Protein AF-A0A1B6KIM3-F1 (afdb_monomer_lite)

pLDDT: mean 75.07, std 20.62, range [33.34, 97.94]

Radius of gyration: 30.57 Å; chains: 1; bounding box: 40×41×96 Å

InterPro domains:
  IPR003750 Putative RNA methyltransferase C9orf114-like [PF02598] (74-109)
  IPR003750 Putative RNA methyltransferase C9orf114-like [PTHR12150] (11-109)
  IPR029026 tRNA (guanine-N1-)-methyltransferase, N-terminal [G3DSA:3.40.1280.10] (67-109)
  IPR029028 Alpha/beta knot methyltransferases [SSF75217] (72-109)

Sequence (109 aa):
MSPITQKQNFKNLNVERKQERKKWKEQKLLKAAVEFKRELEDDHPKGDLDVEDAPQYEDHVNGNVPQRTCPPYTISIAVPGSILDNAQTSELKTYLAGQVARAASIYCV

Organism: NCBI:txid36148

Structure (mmCIF, N/CA/C/O backbone):
data_AF-A0A1B6KIM3-F1
#
_entry.id   AF-A0A1B6KIM3-F1
#
loop_
_atom_site.group_PDB
_atom_site.id
_atom_site.type_symbol
_atom_site.label_atom_id
_atom_site.label_alt_id
_atom_site.label_comp_id
_atom_site.label_asym_id
_atom_site.label_entity_id
_atom_site.label_seq_id
_atom_site.pdbx_PDB_ins_code
_atom_site.Cartn_x
_atom_site.Cartn_y
_atom_site.Cartn_z
_atom_site.occupancy
_atom_site.B_iso_or_equiv
_atom_site.auth_seq_id
_atom_site.auth_comp_id
_atom_site.auth_asym_id
_atom_site.auth_atom_id
_atom_site.pdbx_PDB_model_num
ATOM 1 N N . MET A 1 1 ? 28.613 19.504 -75.734 1.00 41.72 1 MET A N 1
ATOM 2 C CA . MET A 1 1 ? 28.539 18.067 -75.391 1.00 41.72 1 MET A CA 1
ATOM 3 C C . MET A 1 1 ? 28.638 17.944 -73.881 1.00 41.72 1 MET A C 1
ATOM 5 O O . MET A 1 1 ? 29.687 18.246 -73.331 1.00 41.72 1 MET A O 1
ATOM 9 N N . SER A 1 2 ? 27.539 17.610 -73.208 1.00 51.59 2 SER A N 1
ATOM 10 C CA . SER A 1 2 ? 27.517 17.406 -71.754 1.00 51.59 2 SER A CA 1
ATOM 11 C C . SER A 1 2 ? 28.259 16.110 -71.405 1.00 51.59 2 SER A C 1
ATOM 13 O O . SER A 1 2 ? 28.022 15.107 -72.085 1.00 51.59 2 SER A O 1
ATOM 15 N N . PRO A 1 3 ? 29.143 16.080 -70.392 1.00 58.56 3 PRO A N 1
ATOM 16 C CA . PRO A 1 3 ? 29.801 14.841 -70.010 1.00 58.56 3 PRO A CA 1
ATOM 17 C C . PRO A 1 3 ? 28.783 13.889 -69.372 1.00 58.56 3 PRO A C 1
ATOM 19 O O . PRO A 1 3 ? 28.066 14.230 -68.432 1.00 58.56 3 PRO A O 1
ATOM 22 N N . ILE A 1 4 ? 28.720 12.691 -69.944 1.00 51.78 4 ILE A N 1
ATOM 23 C CA . ILE A 1 4 ? 27.876 11.565 -69.550 1.00 51.78 4 ILE A CA 1
ATOM 24 C C . ILE A 1 4 ? 28.175 11.190 -68.092 1.00 51.78 4 ILE A C 1
ATOM 26 O O . ILE A 1 4 ? 29.296 10.817 -67.751 1.00 51.78 4 ILE A O 1
ATOM 30 N N . THR A 1 5 ? 27.167 11.285 -67.224 1.00 61.72 5 THR A N 1
ATOM 31 C CA . THR A 1 5 ? 27.262 10.894 -65.813 1.00 61.72 5 THR A CA 1
ATOM 32 C C . THR A 1 5 ? 27.465 9.383 -65.708 1.00 61.72 5 THR A C 1
ATOM 34 O O . THR A 1 5 ? 26.578 8.597 -66.046 1.00 61.72 5 THR A O 1
ATOM 37 N N . GLN A 1 6 ? 28.638 8.959 -65.232 1.00 62.25 6 GLN A N 1
ATOM 38 C CA . GLN A 1 6 ? 28.912 7.558 -64.918 1.00 62.25 6 GLN A CA 1
ATOM 39 C C . GLN A 1 6 ? 27.932 7.070 -63.840 1.00 62.25 6 GLN A C 1
ATOM 41 O O . GLN A 1 6 ? 27.846 7.639 -62.751 1.00 62.25 6 GLN A O 1
ATOM 46 N N . LYS A 1 7 ? 27.179 6.009 -64.148 1.00 57.78 7 LYS A N 1
ATOM 47 C CA . LYS A 1 7 ? 26.202 5.387 -63.246 1.00 57.78 7 LYS A CA 1
ATOM 48 C C . LYS A 1 7 ? 26.949 4.738 -62.073 1.00 57.78 7 LYS A C 1
ATOM 50 O O . LYS A 1 7 ? 27.446 3.621 -62.192 1.00 57.78 7 LYS A O 1
ATOM 55 N N . GLN A 1 8 ? 27.073 5.467 -60.963 1.00 60.69 8 GLN A N 1
ATOM 56 C CA . GLN A 1 8 ? 27.750 5.005 -59.748 1.00 60.69 8 GLN A CA 1
ATOM 57 C C . GLN A 1 8 ? 27.119 3.700 -59.242 1.00 60.69 8 GLN A C 1
ATOM 59 O O . GLN A 1 8 ? 25.897 3.551 -59.187 1.00 60.69 8 GLN A O 1
ATOM 64 N N . ASN A 1 9 ? 27.966 2.737 -58.877 1.00 66.88 9 ASN A N 1
ATOM 65 C CA . ASN A 1 9 ? 27.540 1.438 -58.366 1.00 66.88 9 ASN A CA 1
ATOM 66 C C . ASN A 1 9 ? 26.782 1.635 -57.038 1.00 66.88 9 ASN A C 1
ATOM 68 O O . ASN A 1 9 ? 27.326 2.221 -56.102 1.00 66.88 9 ASN A O 1
ATOM 72 N N . PHE A 1 10 ? 25.543 1.136 -56.935 1.00 58.31 10 PHE A N 1
ATOM 73 C CA . PHE A 1 10 ? 24.663 1.290 -55.761 1.00 58.31 10 PHE A CA 1
ATOM 74 C C . PHE A 1 10 ? 25.333 0.930 -54.425 1.00 58.31 10 PHE A C 1
ATOM 76 O O . PHE A 1 10 ? 24.993 1.486 -53.379 1.00 58.31 10 PHE A O 1
ATOM 83 N N . LYS A 1 11 ? 26.312 0.018 -54.451 1.00 61.12 11 LYS A N 1
ATOM 84 C CA . LYS A 1 11 ? 27.096 -0.367 -53.272 1.00 61.12 11 LYS A CA 1
ATOM 85 C C . LYS A 1 11 ? 27.960 0.784 -52.741 1.00 61.12 11 LYS A C 1
ATOM 87 O O . LYS A 1 11 ? 28.004 0.982 -51.531 1.00 61.12 11 LYS A O 1
ATOM 92 N N . ASN A 1 12 ? 28.572 1.579 -53.619 1.00 73.69 12 ASN A N 1
ATOM 93 C CA . ASN A 1 12 ? 29.449 2.691 -53.238 1.00 73.69 12 ASN A CA 1
ATOM 94 C C . ASN A 1 12 ? 28.644 3.861 -52.653 1.00 73.69 12 ASN A C 1
ATOM 96 O O . ASN A 1 12 ? 29.007 4.386 -51.605 1.00 73.69 12 ASN A O 1
ATOM 100 N N . LEU A 1 13 ? 27.481 4.167 -53.241 1.00 69.00 13 LEU A N 1
ATOM 101 C CA . LEU A 1 13 ? 26.547 5.184 -52.735 1.00 69.00 13 LEU A CA 1
ATOM 102 C C . LEU A 1 13 ? 26.047 4.866 -51.315 1.00 69.00 13 LEU A C 1
ATOM 104 O O . LEU A 1 13 ? 25.897 5.755 -50.477 1.00 69.00 13 LEU A O 1
ATOM 108 N N . ASN A 1 14 ? 25.804 3.586 -51.020 1.00 73.50 14 ASN A N 1
ATOM 109 C CA . ASN A 1 14 ? 25.393 3.152 -49.685 1.00 73.50 14 ASN A CA 1
ATOM 110 C C . ASN A 1 14 ? 26.525 3.266 -48.655 1.00 73.50 14 ASN A C 1
ATOM 112 O O . ASN A 1 14 ? 26.262 3.592 -47.495 1.00 73.50 14 ASN A O 1
ATOM 116 N N . VAL A 1 15 ? 27.770 2.999 -49.059 1.00 81.25 15 VAL A N 1
ATOM 117 C CA . VAL A 1 15 ? 28.949 3.156 -48.194 1.00 81.25 15 VAL A CA 1
ATOM 118 C C . VAL A 1 15 ? 29.187 4.630 -47.877 1.00 81.25 15 VAL A C 1
ATOM 120 O O . VAL A 1 15 ? 29.362 4.969 -46.707 1.00 81.25 15 VAL A O 1
ATOM 123 N N . GLU A 1 16 ? 29.104 5.504 -48.876 1.00 80.38 16 GLU A N 1
ATOM 124 C CA . GLU A 1 16 ? 29.261 6.953 -48.720 1.00 80.38 16 GLU A CA 1
ATOM 125 C C . GLU A 1 16 ? 28.178 7.537 -47.801 1.00 80.38 16 GLU A C 1
ATOM 127 O O . GLU A 1 16 ? 28.492 8.131 -46.769 1.00 80.38 16 GLU A O 1
ATOM 132 N N . ARG A 1 17 ? 26.902 7.200 -48.037 1.00 79.06 17 ARG A N 1
ATOM 133 C CA . ARG A 1 17 ? 25.787 7.590 -47.153 1.00 79.06 17 ARG A CA 1
ATOM 134 C C . ARG A 1 17 ? 25.958 7.071 -45.719 1.00 79.06 17 ARG A C 1
ATOM 136 O O . ARG A 1 17 ? 25.544 7.718 -44.755 1.00 79.06 17 ARG A O 1
ATOM 143 N N . LYS A 1 18 ? 26.551 5.882 -45.542 1.00 84.50 18 LYS A N 1
ATOM 144 C CA . LYS A 1 18 ? 26.859 5.324 -44.213 1.00 84.50 18 LYS A CA 1
ATOM 145 C C . LYS A 1 18 ? 27.977 6.112 -43.526 1.00 84.50 18 LYS A C 1
ATOM 147 O O . LYS A 1 18 ? 27.904 6.294 -42.311 1.00 84.50 18 LYS A O 1
ATOM 152 N N . GLN A 1 19 ? 28.975 6.586 -44.268 1.00 86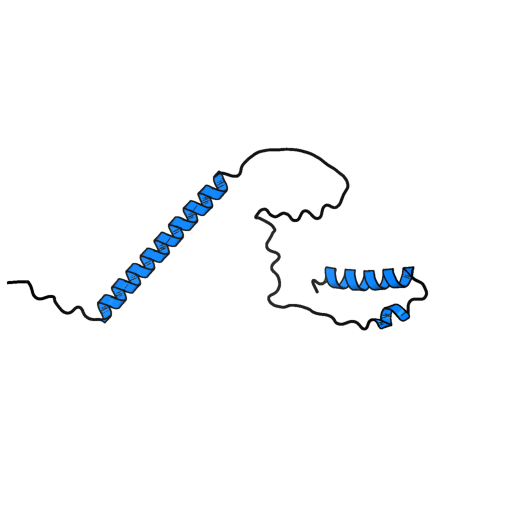.00 19 GLN A N 1
ATOM 153 C CA . GLN A 1 19 ? 30.041 7.446 -43.747 1.00 86.00 19 GLN A CA 1
ATOM 154 C C . GLN A 1 19 ? 29.517 8.838 -43.378 1.00 86.00 19 GLN A C 1
ATOM 156 O O . GLN A 1 19 ? 29.814 9.319 -42.288 1.00 86.00 19 GLN A O 1
ATOM 161 N N . GLU A 1 20 ? 28.673 9.447 -44.210 1.00 85.25 20 GLU A N 1
ATOM 162 C CA . GLU A 1 20 ? 28.029 10.733 -43.905 1.00 85.25 20 GLU A CA 1
ATOM 163 C C . GLU A 1 20 ? 27.169 10.654 -42.640 1.00 85.25 20 GLU A C 1
ATOM 165 O O . GLU A 1 20 ? 27.261 11.510 -41.763 1.00 85.25 20 GLU A O 1
ATOM 170 N N . ARG A 1 21 ? 26.397 9.570 -42.475 1.00 82.44 21 ARG A N 1
ATOM 171 C CA . ARG A 1 21 ? 25.621 9.331 -41.247 1.00 82.44 21 ARG A CA 1
ATOM 172 C C . ARG A 1 21 ? 26.500 9.170 -40.009 1.00 82.44 21 ARG A C 1
ATOM 174 O O . ARG A 1 21 ? 26.083 9.587 -38.932 1.00 82.44 21 ARG A O 1
ATOM 181 N N . LYS A 1 22 ? 27.682 8.555 -40.130 1.00 87.94 22 LYS A N 1
ATOM 182 C CA . LYS A 1 22 ? 28.642 8.454 -39.017 1.00 87.94 22 LYS A CA 1
ATOM 183 C C . LYS A 1 22 ? 29.184 9.832 -38.642 1.00 87.94 22 LYS A C 1
ATOM 185 O O . LYS A 1 22 ? 29.070 10.212 -37.483 1.00 87.94 22 LYS A O 1
ATOM 190 N N . LYS A 1 23 ? 29.635 10.608 -39.633 1.00 90.38 23 LYS A N 1
ATOM 191 C CA . LYS A 1 23 ? 30.119 11.983 -39.435 1.00 90.38 23 LYS A CA 1
ATOM 192 C C . LYS A 1 23 ? 29.055 12.878 -38.798 1.00 90.38 23 LYS A C 1
ATOM 194 O O . LYS A 1 23 ? 29.352 13.612 -37.863 1.00 90.38 23 LYS A O 1
ATOM 199 N N . TRP A 1 24 ? 27.799 12.774 -39.237 1.00 86.62 24 TRP A N 1
ATOM 200 C CA . TRP A 1 24 ? 26.699 13.540 -38.645 1.00 86.62 24 TRP A CA 1
ATOM 201 C C . TRP A 1 24 ? 26.445 13.166 -37.179 1.00 86.62 24 TRP A C 1
ATOM 203 O O . TRP A 1 24 ? 26.238 14.047 -36.346 1.00 86.62 24 TRP A O 1
ATOM 213 N N . LYS A 1 25 ? 26.500 11.873 -36.836 1.00 88.31 25 LYS A N 1
ATOM 214 C CA . LYS A 1 25 ? 26.363 11.415 -35.444 1.00 88.31 25 LYS A CA 1
ATOM 215 C C . LYS A 1 25 ? 27.494 11.935 -34.560 1.00 88.31 25 LYS A C 1
ATOM 217 O O . LYS A 1 25 ? 27.213 12.417 -33.468 1.00 88.31 25 LYS A O 1
ATOM 222 N N . GLU A 1 26 ? 28.733 11.872 -35.039 1.00 87.44 26 GLU A N 1
ATOM 223 C CA . GLU A 1 26 ? 29.910 12.382 -34.325 1.00 87.44 26 GLU A CA 1
ATOM 224 C C . GLU A 1 26 ? 29.816 13.898 -34.103 1.00 87.44 26 GLU A C 1
ATOM 226 O O . GLU A 1 26 ? 30.000 14.370 -32.984 1.00 87.44 26 GLU A O 1
ATOM 231 N N . GLN A 1 27 ? 29.425 14.661 -35.129 1.00 86.06 27 GLN A N 1
ATOM 232 C CA . GLN A 1 27 ? 29.220 16.110 -35.014 1.00 86.06 27 GLN A CA 1
ATOM 233 C C . GLN A 1 27 ? 28.079 16.470 -34.057 1.00 86.06 27 GLN A C 1
ATOM 235 O O . GLN A 1 27 ? 28.203 17.413 -33.275 1.00 86.06 27 GLN A O 1
ATOM 240 N N . LYS A 1 28 ? 26.969 15.722 -34.090 1.00 93.62 28 LYS A N 1
ATOM 241 C CA . LYS A 1 28 ? 25.838 15.940 -33.180 1.00 93.62 28 LYS A CA 1
ATOM 242 C C . LYS A 1 28 ? 26.231 15.658 -31.729 1.00 93.62 28 LYS A C 1
ATOM 244 O O . LYS A 1 28 ? 25.852 16.423 -30.849 1.00 93.62 28 LYS A O 1
ATOM 249 N N . LEU A 1 29 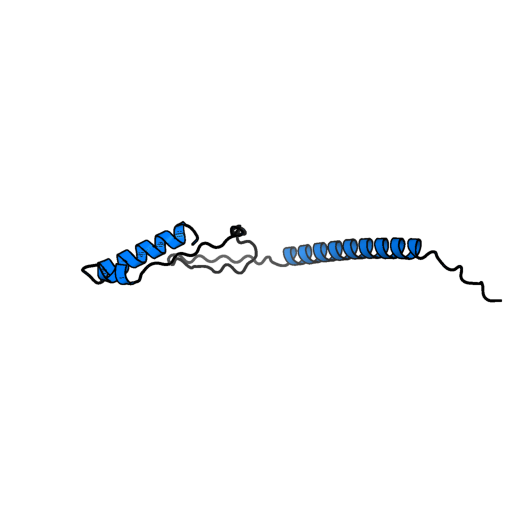? 27.005 14.596 -31.500 1.00 87.62 29 LEU A N 1
ATOM 250 C CA . LEU A 1 29 ? 27.512 14.241 -30.176 1.00 87.62 29 LEU A CA 1
ATOM 251 C C . LEU A 1 29 ? 28.465 15.315 -29.639 1.00 87.62 29 LEU A C 1
ATOM 253 O O . LEU A 1 29 ? 28.336 15.726 -28.490 1.00 87.62 29 LEU A O 1
ATOM 257 N N . LEU A 1 30 ? 29.366 15.821 -30.487 1.00 88.94 30 LEU A N 1
ATOM 258 C CA . LEU A 1 30 ? 30.285 16.893 -30.109 1.00 88.94 30 LEU A CA 1
ATOM 259 C C . LEU A 1 30 ? 29.537 18.186 -29.755 1.00 88.94 30 LEU A C 1
ATOM 261 O O . LEU A 1 30 ? 29.858 18.823 -28.756 1.00 88.94 30 LEU A O 1
ATOM 265 N N . LYS A 1 31 ? 28.512 18.553 -30.536 1.00 91.50 31 LYS A N 1
ATOM 266 C CA . LYS A 1 31 ? 27.692 19.741 -30.264 1.00 91.50 31 LYS A CA 1
ATOM 267 C C . LYS A 1 31 ? 26.951 19.632 -28.926 1.00 91.50 31 LYS A C 1
ATOM 269 O O . LYS A 1 31 ? 26.986 20.582 -28.154 1.00 91.50 31 LYS A O 1
ATOM 274 N N . ALA A 1 32 ? 26.357 18.473 -28.637 1.00 89.31 32 ALA A N 1
ATOM 275 C CA . ALA A 1 32 ? 25.662 18.226 -27.373 1.00 89.31 32 ALA A CA 1
ATOM 276 C C . ALA A 1 32 ? 26.607 18.291 -26.159 1.00 89.31 32 ALA A C 1
ATOM 278 O O . ALA A 1 32 ? 26.243 18.844 -25.129 1.00 89.31 32 ALA A O 1
ATOM 279 N N . ALA A 1 33 ? 27.839 17.780 -26.281 1.00 87.56 33 ALA A N 1
ATOM 280 C CA . ALA A 1 33 ? 28.821 17.838 -25.195 1.00 87.56 33 ALA A CA 1
ATOM 281 C C . ALA A 1 33 ? 29.284 19.274 -24.882 1.00 87.56 33 ALA A C 1
ATOM 283 O O . ALA A 1 33 ? 29.518 19.607 -23.723 1.00 87.56 33 ALA A O 1
ATOM 284 N N . VAL A 1 34 ? 29.413 20.127 -25.904 1.00 89.69 34 VAL A N 1
ATOM 285 C CA . VAL A 1 34 ? 29.769 21.546 -25.726 1.00 89.69 34 VAL A CA 1
ATOM 286 C C . VAL A 1 34 ? 28.628 22.327 -25.077 1.00 89.69 34 VAL A C 1
ATOM 288 O O . VAL A 1 34 ? 28.882 23.149 -24.204 1.00 89.69 34 VAL A O 1
ATOM 291 N N . GLU A 1 35 ? 27.387 22.059 -25.483 1.00 85.12 35 GLU A N 1
ATOM 292 C CA . GLU A 1 35 ? 26.187 22.682 -24.912 1.00 85.12 35 GLU A CA 1
ATOM 293 C C . GLU A 1 35 ? 26.016 22.306 -23.435 1.00 85.12 35 GLU A C 1
ATOM 295 O O . GLU A 1 35 ? 25.956 23.191 -22.589 1.00 85.12 35 GLU A O 1
ATOM 300 N N . PHE A 1 36 ? 26.123 21.014 -23.112 1.00 82.31 36 PHE A N 1
ATOM 301 C CA . PHE A 1 36 ? 26.081 20.518 -21.734 1.00 82.31 36 PHE A CA 1
ATOM 302 C C . PHE A 1 36 ? 27.183 21.120 -20.850 1.00 82.31 36 PHE A C 1
ATOM 304 O O . PHE A 1 36 ? 26.963 21.435 -19.685 1.00 82.31 36 PHE A O 1
ATOM 311 N N . LYS A 1 37 ? 28.392 21.308 -21.397 1.00 80.06 37 LYS A N 1
ATOM 312 C CA . LYS A 1 37 ? 29.492 21.924 -20.647 1.00 80.06 37 LYS A CA 1
ATOM 313 C C . LYS A 1 37 ? 29.263 23.418 -20.392 1.00 80.06 37 LYS A C 1
ATOM 315 O O . LYS A 1 37 ? 29.650 23.900 -19.335 1.00 80.06 37 LYS A O 1
ATOM 320 N N . ARG A 1 38 ? 28.639 24.130 -21.337 1.00 74.38 38 ARG A N 1
ATOM 321 C CA . ARG A 1 38 ? 28.284 25.547 -21.176 1.00 74.38 38 ARG A CA 1
ATOM 322 C C . ARG A 1 38 ? 27.198 25.730 -20.112 1.00 74.38 38 ARG A C 1
ATOM 324 O O . ARG A 1 38 ? 27.339 26.607 -19.277 1.00 74.38 38 ARG A O 1
ATOM 331 N N . GLU A 1 39 ? 26.181 24.869 -20.101 1.00 71.69 39 GLU A N 1
ATOM 332 C CA . GLU A 1 39 ? 25.120 24.895 -19.080 1.00 71.69 39 GLU A CA 1
ATOM 333 C C . GLU A 1 39 ? 25.670 24.694 -17.658 1.00 71.69 39 GLU A C 1
ATOM 335 O O . GLU A 1 39 ? 25.211 25.334 -16.721 1.00 71.69 39 GLU A O 1
ATOM 340 N N . LEU A 1 40 ? 26.703 23.863 -17.491 1.00 68.50 40 LEU A N 1
ATOM 341 C CA . LEU A 1 40 ? 27.341 23.635 -16.189 1.00 68.50 40 LEU A CA 1
ATOM 342 C C . LEU A 1 40 ? 28.211 24.804 -15.697 1.00 68.50 40 LEU A C 1
ATOM 344 O O . LEU A 1 40 ? 28.455 24.909 -14.495 1.00 68.50 40 LEU A O 1
ATOM 348 N N . GLU A 1 41 ? 28.726 25.645 -16.597 1.00 64.62 41 GLU A N 1
ATOM 349 C CA . GLU A 1 41 ? 29.572 26.792 -16.232 1.00 64.62 41 GLU A CA 1
ATOM 350 C C . GLU A 1 41 ? 28.749 28.023 -15.803 1.00 64.62 41 GLU A C 1
ATOM 352 O O . GLU A 1 41 ? 29.266 28.845 -15.048 1.00 64.62 41 GLU A O 1
ATOM 357 N N . ASP A 1 42 ? 27.478 28.131 -16.208 1.00 58.50 42 ASP A N 1
ATOM 358 C CA . ASP A 1 42 ? 26.633 29.313 -15.955 1.00 58.50 42 ASP A CA 1
ATOM 359 C C . ASP A 1 42 ? 25.854 29.282 -14.608 1.00 58.50 42 ASP A C 1
ATOM 361 O O . ASP A 1 42 ? 25.301 30.303 -14.199 1.00 58.50 42 ASP A O 1
ATOM 365 N N . ASP A 1 43 ? 25.853 28.169 -13.858 1.00 52.75 43 ASP A N 1
ATOM 366 C CA . ASP A 1 43 ? 24.967 27.948 -12.689 1.00 52.75 43 ASP A CA 1
ATOM 367 C C . ASP A 1 43 ? 25.641 28.121 -11.299 1.00 52.75 43 ASP A C 1
ATOM 369 O O . ASP A 1 43 ? 25.453 27.324 -10.382 1.00 52.75 43 ASP A O 1
ATOM 373 N N . HIS A 1 44 ? 26.459 29.167 -11.100 1.00 39.84 44 HIS A N 1
ATOM 374 C CA . HIS A 1 44 ? 26.971 29.529 -9.760 1.00 39.84 44 HIS A CA 1
ATOM 375 C C . HIS A 1 44 ? 26.471 30.899 -9.268 1.00 39.84 44 HIS A C 1
ATOM 377 O O . HIS A 1 44 ? 27.109 31.923 -9.529 1.00 39.84 44 HIS A O 1
ATOM 383 N N . PRO A 1 45 ? 25.444 30.925 -8.401 1.00 44.84 45 PRO A N 1
ATOM 384 C CA . PRO A 1 45 ? 25.321 31.932 -7.357 1.00 44.84 45 PRO A CA 1
ATOM 385 C C . PRO A 1 45 ? 25.490 31.299 -5.965 1.00 44.84 45 PRO A C 1
ATOM 387 O O . PRO A 1 45 ? 24.803 30.353 -5.591 1.00 44.84 45 PRO A O 1
ATOM 390 N N . LYS A 1 46 ? 26.423 31.850 -5.178 1.00 46.28 46 LYS A N 1
ATOM 391 C CA . LYS A 1 46 ? 26.553 31.596 -3.734 1.00 46.28 46 LYS A CA 1
ATOM 392 C C . LYS A 1 46 ? 25.371 32.228 -2.988 1.00 46.28 46 LYS A C 1
ATOM 394 O O . LYS A 1 46 ? 25.046 33.381 -3.266 1.00 46.28 46 LYS A O 1
ATOM 399 N N . GLY A 1 47 ? 24.804 31.524 -2.010 1.00 33.34 47 GLY A N 1
ATOM 400 C CA . GLY A 1 47 ? 23.796 32.068 -1.101 1.00 33.34 47 GLY A CA 1
ATOM 401 C C . GLY A 1 47 ? 23.547 31.141 0.083 1.00 33.34 47 GLY A C 1
ATOM 402 O O . GLY A 1 47 ? 22.907 30.105 -0.058 1.00 33.34 47 GLY A O 1
ATOM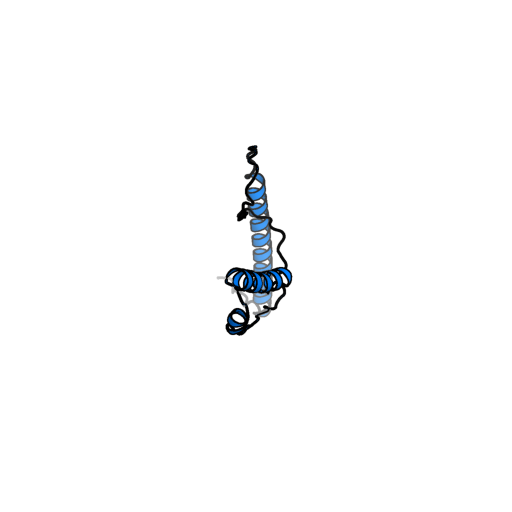 403 N N . ASP A 1 48 ? 24.098 31.529 1.224 1.00 41.66 48 ASP A N 1
ATOM 404 C CA . ASP A 1 48 ? 23.999 30.894 2.537 1.00 41.66 48 ASP A CA 1
ATOM 405 C C . ASP A 1 48 ? 22.637 31.227 3.183 1.00 41.66 48 ASP A C 1
ATOM 407 O O . ASP A 1 48 ? 22.182 32.356 3.006 1.00 41.66 48 ASP A O 1
ATOM 411 N N . LEU A 1 49 ? 22.007 30.300 3.929 1.00 37.28 49 LEU A N 1
ATOM 412 C CA . LEU A 1 49 ? 21.057 30.585 5.029 1.00 37.28 49 LEU A CA 1
ATOM 413 C C . LEU A 1 49 ? 20.633 29.301 5.776 1.00 37.28 49 LEU A C 1
ATOM 415 O O . LEU A 1 49 ? 20.020 28.401 5.204 1.00 37.28 49 LEU A O 1
ATOM 419 N N . ASP A 1 50 ? 20.946 29.268 7.071 1.00 42.91 50 ASP A N 1
ATOM 420 C CA . ASP A 1 50 ? 20.579 28.248 8.058 1.00 42.91 50 ASP A CA 1
ATOM 421 C C . ASP A 1 50 ? 19.093 28.328 8.472 1.00 42.91 50 ASP A C 1
ATOM 423 O O . ASP A 1 50 ? 18.622 29.405 8.847 1.00 42.91 50 ASP A O 1
ATOM 427 N N . VAL A 1 51 ? 18.376 27.193 8.500 1.00 42.19 51 VAL A N 1
ATOM 428 C CA . VAL A 1 51 ? 17.132 27.001 9.281 1.00 42.19 51 VAL A CA 1
ATOM 429 C C . VAL A 1 51 ? 17.075 25.557 9.796 1.00 42.19 51 VAL A C 1
ATOM 431 O O . VAL A 1 51 ? 17.031 24.611 9.013 1.00 42.19 51 VAL A O 1
ATOM 434 N N . GLU A 1 52 ? 17.084 25.399 11.119 1.00 46.31 52 GLU A N 1
ATOM 435 C CA . GLU A 1 52 ? 17.007 24.116 11.825 1.00 46.31 52 GLU A CA 1
ATOM 436 C C . GLU A 1 52 ? 15.556 23.706 12.166 1.00 46.31 52 GLU A C 1
ATOM 438 O O . GLU A 1 52 ? 14.680 24.551 12.350 1.00 46.31 52 GLU A O 1
ATOM 443 N N . ASP A 1 53 ? 15.354 22.387 12.293 1.00 46.06 53 ASP A N 1
ATOM 444 C CA . ASP A 1 53 ? 14.202 21.661 12.865 1.00 46.06 53 ASP A CA 1
ATOM 445 C C . ASP A 1 53 ? 12.860 21.601 12.097 1.00 46.06 53 ASP A C 1
ATOM 447 O O . ASP A 1 53 ? 11.775 21.873 12.615 1.00 46.06 53 ASP A O 1
ATOM 451 N N . ALA A 1 54 ? 12.913 21.040 10.887 1.00 43.97 54 ALA A N 1
ATOM 452 C CA . ALA A 1 54 ? 11.878 20.145 10.360 1.00 43.97 54 ALA A CA 1
ATOM 453 C C . ALA A 1 54 ? 12.548 19.103 9.444 1.00 43.97 54 ALA A C 1
ATOM 455 O O . ALA A 1 54 ? 13.458 19.476 8.703 1.00 43.97 54 ALA A O 1
ATOM 456 N N . PRO A 1 55 ? 12.140 17.815 9.408 1.00 41.62 55 PRO A N 1
ATOM 457 C CA . PRO A 1 55 ? 12.539 16.946 8.309 1.00 41.62 55 PRO A CA 1
ATOM 458 C C . PRO A 1 55 ? 11.799 17.419 7.051 1.00 41.62 55 PRO A C 1
ATOM 460 O O . PRO A 1 55 ? 10.736 16.904 6.701 1.00 41.62 55 PRO A O 1
ATOM 463 N N . GLN A 1 56 ? 12.340 18.445 6.395 1.00 35.22 56 GLN A N 1
ATOM 464 C CA . GLN A 1 56 ? 12.014 18.774 5.017 1.00 35.22 56 GLN A CA 1
ATOM 465 C C . GLN A 1 56 ? 12.330 17.530 4.185 1.00 35.22 56 GLN A C 1
ATOM 467 O O . GLN A 1 56 ? 13.484 17.116 4.072 1.00 35.22 56 GLN A O 1
ATOM 472 N N . TYR A 1 57 ? 11.301 16.910 3.603 1.00 48.84 57 TYR A N 1
ATOM 473 C CA . TYR A 1 57 ? 11.533 16.169 2.374 1.00 48.84 57 TYR A CA 1
ATOM 474 C C . TYR A 1 57 ? 11.778 17.251 1.317 1.00 48.84 57 TYR A C 1
ATOM 476 O O . TYR A 1 57 ? 10.868 17.835 0.738 1.00 48.84 57 TYR A O 1
ATOM 484 N N . GLU A 1 58 ? 13.037 17.631 1.171 1.00 36.94 58 GLU A N 1
ATOM 485 C CA . GLU A 1 58 ? 13.452 18.427 0.036 1.00 36.94 58 GLU A CA 1
ATOM 486 C C . GLU A 1 58 ? 13.312 17.518 -1.186 1.00 36.94 58 GLU A C 1
ATOM 488 O O . GLU A 1 58 ? 14.082 16.570 -1.378 1.00 36.94 58 GLU A O 1
ATOM 493 N N . ASP A 1 59 ? 12.293 17.769 -2.005 1.00 46.69 59 ASP A N 1
ATOM 494 C CA . ASP A 1 59 ? 12.308 17.300 -3.382 1.00 46.69 59 ASP A CA 1
ATOM 495 C C . ASP A 1 59 ? 13.387 18.122 -4.090 1.00 46.69 59 ASP A C 1
ATOM 497 O O . ASP A 1 59 ? 13.136 19.199 -4.633 1.00 46.69 59 ASP A O 1
ATOM 501 N N . HIS A 1 60 ? 14.636 17.664 -3.966 1.00 46.03 60 HIS A N 1
ATOM 502 C CA . HIS A 1 60 ? 15.789 18.243 -4.635 1.00 46.03 60 HIS A CA 1
ATOM 503 C C . HIS A 1 60 ? 15.640 18.017 -6.146 1.00 46.03 60 HIS A C 1
ATOM 505 O O . HIS A 1 60 ? 16.304 17.169 -6.752 1.00 46.03 60 HIS A O 1
ATOM 511 N N . VAL A 1 61 ? 14.786 18.820 -6.777 1.00 51.31 61 VAL A N 1
ATOM 512 C CA . VAL A 1 61 ? 14.820 19.111 -8.209 1.00 51.31 61 VAL A CA 1
ATOM 513 C C . VAL A 1 61 ? 16.039 19.999 -8.439 1.00 51.31 61 VAL A C 1
ATOM 515 O O . VAL A 1 61 ? 15.929 21.202 -8.620 1.00 51.31 61 VAL A O 1
ATOM 518 N N . ASN A 1 62 ? 17.224 19.397 -8.338 1.00 47.34 62 ASN A N 1
ATOM 519 C CA . ASN A 1 62 ? 18.456 19.869 -8.958 1.00 47.34 62 ASN A CA 1
ATOM 520 C C . ASN A 1 62 ? 19.466 18.715 -9.027 1.00 47.34 62 ASN A C 1
ATOM 522 O O . ASN A 1 62 ? 20.333 18.515 -8.181 1.00 47.34 62 ASN A O 1
ATOM 526 N N . GLY A 1 63 ? 19.298 17.917 -10.081 1.00 51.25 63 GLY A N 1
ATOM 527 C CA . GLY A 1 63 ? 20.392 17.551 -10.980 1.00 51.25 63 GLY A CA 1
ATOM 528 C C . GLY A 1 63 ? 21.461 16.557 -10.531 1.00 51.25 63 GLY A C 1
ATOM 529 O O . GLY A 1 63 ? 22.242 16.158 -11.389 1.00 51.25 63 GLY A O 1
ATOM 530 N N . ASN A 1 64 ? 21.529 16.117 -9.272 1.00 49.62 64 ASN A N 1
ATOM 531 C CA . ASN A 1 64 ? 22.464 15.045 -8.903 1.00 49.62 64 ASN A CA 1
ATOM 532 C C . ASN A 1 64 ? 22.046 14.251 -7.655 1.00 49.62 64 ASN A C 1
ATOM 534 O O . ASN A 1 64 ? 22.857 13.962 -6.775 1.00 49.62 64 ASN A O 1
ATOM 538 N N . VAL A 1 65 ? 20.772 13.855 -7.582 1.00 53.41 65 VAL A N 1
ATOM 539 C CA . VAL A 1 65 ? 20.400 12.717 -6.731 1.00 53.41 65 VAL A CA 1
ATOM 540 C C . VAL A 1 65 ? 21.184 11.497 -7.224 1.00 53.41 65 VAL A C 1
ATOM 542 O O . VAL A 1 65 ? 21.152 11.230 -8.431 1.00 53.41 65 VAL A O 1
ATOM 545 N N . PRO A 1 66 ? 21.894 10.747 -6.351 1.00 52.22 66 PRO A N 1
ATOM 546 C CA . PRO A 1 66 ? 22.477 9.481 -6.765 1.00 52.22 66 PRO A CA 1
ATOM 547 C C . PRO A 1 66 ? 21.339 8.690 -7.388 1.00 52.22 66 PRO A C 1
ATOM 549 O O . PRO A 1 66 ? 20.316 8.490 -6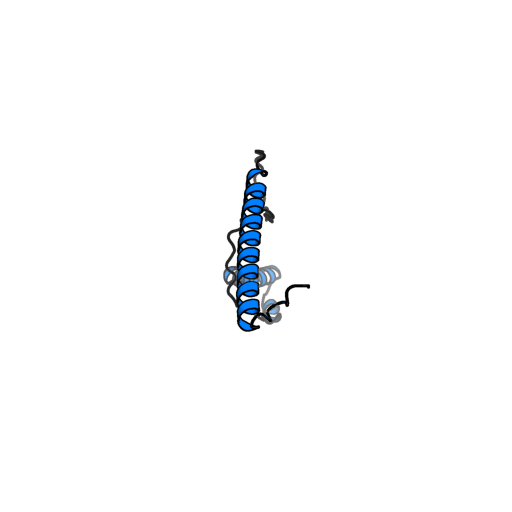.730 1.00 52.22 66 PRO A O 1
ATOM 552 N N . GLN A 1 67 ? 21.475 8.335 -8.670 1.00 57.00 67 GLN A N 1
ATOM 553 C CA . GLN A 1 67 ? 20.495 7.502 -9.349 1.00 57.00 67 GLN A CA 1
ATOM 554 C C . GLN A 1 67 ? 20.329 6.268 -8.475 1.00 57.00 67 GLN A C 1
ATOM 556 O O . GLN A 1 67 ? 21.196 5.393 -8.460 1.00 57.00 67 GLN A O 1
ATOM 561 N N . ARG A 1 68 ? 19.249 6.229 -7.685 1.00 59.31 68 ARG A N 1
ATOM 562 C CA . ARG A 1 68 ? 18.832 5.012 -7.015 1.00 59.31 68 ARG A CA 1
ATOM 563 C C . ARG A 1 68 ? 18.613 4.060 -8.168 1.00 59.31 68 ARG A C 1
ATOM 565 O O . ARG A 1 68 ? 17.723 4.270 -8.988 1.00 59.31 68 ARG A O 1
ATOM 572 N N . THR A 1 69 ? 19.525 3.109 -8.312 1.00 64.88 69 THR A N 1
ATOM 573 C CA . THR A 1 69 ? 19.448 2.089 -9.340 1.00 64.88 69 THR A CA 1
ATOM 574 C C . THR A 1 69 ? 18.257 1.232 -8.960 1.00 64.88 69 THR A C 1
ATOM 576 O O . THR A 1 69 ? 18.354 0.303 -8.164 1.00 64.88 69 THR A O 1
ATOM 579 N N . CYS A 1 70 ? 17.084 1.626 -9.453 1.00 66.88 70 CYS A N 1
ATOM 580 C CA . CYS A 1 70 ? 15.877 0.847 -9.286 1.00 66.88 70 CYS A CA 1
ATOM 581 C C . CYS A 1 70 ? 16.152 -0.522 -9.913 1.00 66.88 70 CYS A C 1
ATOM 583 O O . CYS A 1 70 ? 16.622 -0.580 -11.058 1.00 66.88 70 CYS A O 1
ATOM 585 N N . PRO A 1 71 ? 15.913 -1.624 -9.186 1.00 74.50 71 PRO A N 1
ATOM 586 C CA . PRO A 1 71 ? 16.017 -2.943 -9.776 1.00 74.50 71 PRO A CA 1
ATOM 587 C C . PRO A 1 71 ? 15.127 -3.024 -11.028 1.00 74.50 71 PRO A C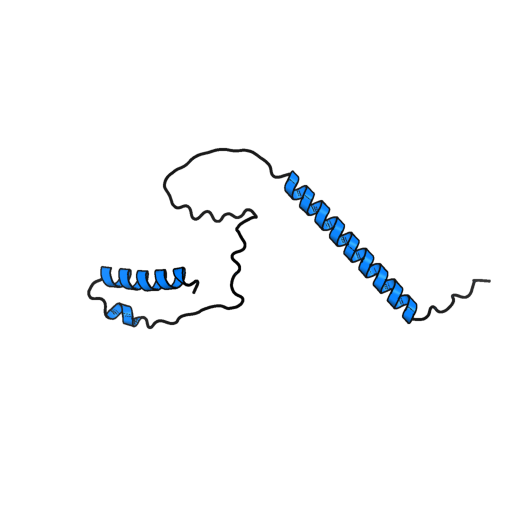 1
ATOM 589 O O . PRO A 1 71 ? 14.088 -2.365 -11.082 1.00 74.50 71 PRO A O 1
ATOM 592 N N . PRO A 1 72 ? 15.472 -3.841 -12.039 1.00 87.00 72 PRO A N 1
ATOM 593 C CA . PRO A 1 72 ? 14.672 -3.992 -13.261 1.00 87.00 72 PRO A CA 1
ATOM 594 C C . PRO A 1 72 ? 13.339 -4.734 -13.024 1.00 87.00 72 PRO A C 1
ATOM 596 O O . PRO A 1 72 ? 12.748 -5.268 -13.960 1.00 87.00 72 PRO A O 1
ATOM 599 N N . TYR A 1 73 ? 12.889 -4.824 -11.774 1.00 88.56 73 TYR A N 1
ATOM 600 C CA . TYR A 1 73 ? 11.692 -5.520 -11.340 1.00 88.56 73 TYR A CA 1
ATOM 601 C C . TYR A 1 73 ? 10.963 -4.692 -10.280 1.00 88.56 73 TYR A C 1
ATOM 603 O O . TYR A 1 73 ? 11.572 -3.927 -9.535 1.00 88.56 73 TYR A O 1
ATOM 611 N N . THR A 1 74 ? 9.651 -4.887 -10.204 1.00 92.00 74 THR A N 1
ATOM 612 C CA . THR A 1 74 ? 8.790 -4.306 -9.172 1.00 92.00 74 THR A CA 1
ATOM 613 C C . THR A 1 74 ? 8.391 -5.403 -8.200 1.00 92.00 74 THR A C 1
ATOM 615 O O . THR A 1 74 ? 8.105 -6.530 -8.614 1.00 92.00 74 THR A O 1
ATOM 618 N N . ILE A 1 75 ? 8.377 -5.079 -6.912 1.00 93.19 75 ILE A N 1
ATOM 619 C CA . ILE A 1 75 ? 7.804 -5.939 -5.884 1.00 93.19 75 ILE A CA 1
ATOM 620 C C . ILE A 1 75 ? 6.393 -5.411 -5.612 1.00 93.19 75 ILE A C 1
ATOM 622 O O . ILE A 1 75 ? 6.115 -4.226 -5.714 1.00 93.19 75 ILE A O 1
ATOM 626 N N . SER A 1 76 ? 5.436 -6.290 -5.356 1.00 94.81 76 SER A N 1
ATOM 627 C CA . SER A 1 76 ? 4.098 -5.874 -4.944 1.00 94.81 76 SER A CA 1
ATOM 628 C C . SER A 1 76 ? 3.592 -6.875 -3.930 1.00 94.81 76 SER A C 1
ATOM 630 O O . SER A 1 76 ? 3.757 -8.083 -4.108 1.00 94.81 76 SER A O 1
ATOM 632 N N . ILE A 1 77 ? 2.993 -6.373 -2.857 1.00 95.88 77 ILE A N 1
ATOM 633 C CA . ILE A 1 77 ? 2.461 -7.197 -1.776 1.00 95.88 77 ILE A CA 1
ATOM 634 C C . ILE A 1 77 ? 0.969 -6.922 -1.620 1.00 95.88 77 ILE A C 1
ATOM 636 O O . ILE A 1 77 ? 0.524 -5.779 -1.681 1.00 95.88 77 ILE A O 1
ATOM 640 N N . ALA A 1 78 ? 0.198 -7.984 -1.410 1.00 96.94 78 ALA A N 1
ATOM 641 C CA . ALA A 1 78 ? -1.215 -7.903 -1.073 1.00 96.94 78 ALA A CA 1
ATOM 642 C C . ALA A 1 78 ? -1.403 -8.438 0.345 1.00 96.94 78 ALA A C 1
ATOM 644 O O . ALA A 1 78 ? -0.949 -9.535 0.668 1.00 96.94 78 ALA A O 1
ATOM 645 N N . VAL A 1 79 ? -2.070 -7.655 1.189 1.00 95.06 79 VAL A N 1
ATOM 646 C CA . VAL A 1 79 ? -2.311 -7.987 2.595 1.00 95.06 79 VAL A CA 1
ATOM 647 C C . VAL A 1 79 ? -3.814 -7.874 2.862 1.00 95.06 79 VAL A C 1
ATOM 649 O O . VAL A 1 79 ? -4.411 -6.866 2.479 1.00 95.06 79 VAL A O 1
ATOM 652 N N . PRO A 1 80 ? -4.459 -8.877 3.486 1.00 97.31 80 PRO A N 1
ATOM 653 C CA . PRO A 1 80 ? -5.883 -8.797 3.793 1.00 97.31 80 PRO A CA 1
ATOM 654 C C . PRO A 1 80 ? -6.145 -7.718 4.850 1.00 97.31 80 PRO A C 1
ATOM 656 O O . PRO A 1 80 ? -5.511 -7.711 5.900 1.00 97.31 80 PRO A O 1
ATOM 659 N N . GLY A 1 81 ? -7.117 -6.834 4.607 1.00 94.44 81 GLY A N 1
ATOM 660 C CA . GLY A 1 81 ? -7.444 -5.737 5.533 1.00 94.44 81 GLY A CA 1
ATOM 661 C C . GLY A 1 81 ? -7.929 -6.201 6.912 1.00 94.44 81 GLY A C 1
ATOM 662 O O . GLY A 1 81 ? -7.741 -5.495 7.900 1.00 94.44 81 GLY A O 1
ATOM 663 N N . SER A 1 82 ? -8.460 -7.425 7.001 1.00 96.25 82 SER A N 1
ATOM 664 C CA . SER A 1 82 ? -8.961 -8.023 8.244 1.00 96.25 82 SER A CA 1
ATOM 665 C C . SER A 1 82 ? -7.889 -8.220 9.320 1.00 96.25 82 SER A C 1
ATOM 667 O O . SER A 1 82 ? -8.225 -8.458 10.476 1.00 96.25 82 SER A O 1
ATOM 669 N N . ILE A 1 83 ? -6.593 -8.100 8.995 1.00 96.12 83 ILE A N 1
ATOM 670 C CA . ILE A 1 83 ? -5.537 -8.127 10.021 1.00 96.12 83 ILE A CA 1
ATOM 671 C C . ILE A 1 83 ? -5.692 -6.993 11.038 1.00 96.12 83 ILE A C 1
ATOM 673 O O . ILE A 1 83 ? -5.321 -7.164 12.198 1.00 96.12 83 ILE A O 1
ATOM 677 N N . LEU A 1 84 ? -6.265 -5.857 10.623 1.00 95.75 84 LEU A N 1
ATOM 678 C CA . LEU A 1 84 ? -6.511 -4.716 11.501 1.00 95.75 84 LEU A CA 1
ATOM 679 C C . LEU A 1 84 ? -7.668 -4.983 12.469 1.00 95.75 84 LEU A C 1
ATOM 681 O O . LEU A 1 84 ? -7.734 -4.356 13.522 1.00 95.75 84 LEU A O 1
ATOM 685 N N . ASP A 1 85 ? -8.557 -5.928 12.164 1.00 95.31 85 ASP A N 1
ATOM 686 C CA . ASP A 1 85 ? -9.691 -6.260 13.030 1.00 95.31 85 ASP A CA 1
ATOM 687 C C . ASP A 1 85 ? -9.267 -7.059 14.268 1.00 95.31 85 ASP A C 1
ATOM 689 O O . ASP A 1 85 ? -9.941 -7.005 15.292 1.00 95.31 85 ASP A O 1
ATOM 693 N N . ASN A 1 86 ? -8.109 -7.726 14.214 1.00 93.44 86 ASN A N 1
ATOM 694 C CA . ASN A 1 86 ? -7.551 -8.477 15.342 1.00 93.44 86 ASN A CA 1
ATOM 695 C C . ASN A 1 86 ? -6.965 -7.581 16.447 1.00 93.44 86 ASN A C 1
ATOM 697 O O . ASN A 1 86 ? -6.711 -8.051 17.557 1.00 93.44 86 ASN A O 1
ATOM 701 N N . ALA A 1 87 ? -6.705 -6.305 16.157 1.00 95.06 87 ALA A N 1
ATOM 702 C CA . ALA A 1 87 ? -6.148 -5.385 17.136 1.00 95.06 87 ALA A CA 1
ATOM 703 C C . ALA A 1 87 ? -7.234 -4.877 18.100 1.00 95.06 87 ALA A C 1
ATOM 705 O O . ALA A 1 87 ? -8.296 -4.409 17.689 1.00 95.06 87 ALA A O 1
ATOM 706 N N . GLN A 1 88 ? -6.929 -4.948 19.398 1.00 94.56 88 GLN A N 1
ATOM 707 C CA . GLN A 1 88 ? -7.882 -4.690 20.484 1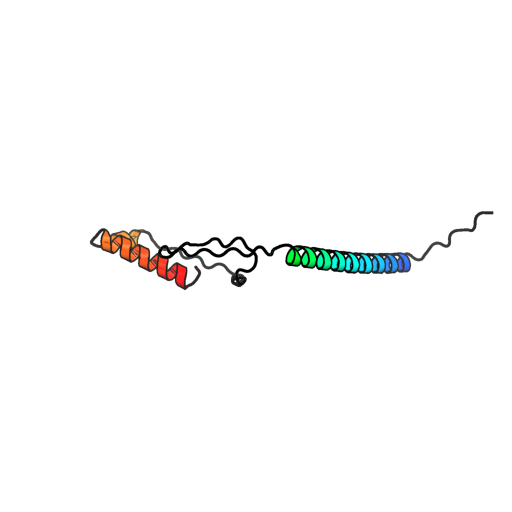.00 94.56 88 GLN A CA 1
ATOM 708 C C . GLN A 1 88 ? -8.223 -3.204 20.669 1.00 94.56 88 GLN A C 1
ATOM 710 O O . GLN A 1 88 ? -9.309 -2.876 21.137 1.00 94.56 88 GLN A O 1
ATOM 715 N N . THR A 1 89 ? -7.311 -2.302 20.305 1.00 97.44 89 THR A N 1
ATOM 716 C CA . THR A 1 89 ? -7.469 -0.849 20.465 1.00 97.44 89 THR A CA 1
ATOM 717 C C . THR A 1 89 ? -7.162 -0.121 19.159 1.00 97.44 89 THR A C 1
ATOM 719 O O . THR A 1 89 ? -6.478 -0.649 18.279 1.00 97.44 89 THR A O 1
ATOM 722 N N . SER A 1 90 ? -7.652 1.114 19.021 1.00 94.94 90 SER A N 1
ATOM 723 C CA . SER A 1 90 ? -7.357 1.977 17.867 1.00 94.94 90 SER A CA 1
ATOM 724 C C . SER A 1 90 ? -5.860 2.271 17.721 1.00 94.94 90 SER A C 1
ATOM 726 O O . SER A 1 90 ? -5.359 2.330 16.602 1.00 94.94 90 SER A O 1
ATOM 728 N N . GLU A 1 91 ? -5.137 2.387 18.833 1.00 97.00 91 GLU A N 1
ATOM 729 C CA . GLU A 1 91 ? -3.684 2.591 18.859 1.00 97.00 91 GLU A CA 1
ATOM 730 C C . GLU A 1 91 ? -2.923 1.376 18.317 1.00 97.00 91 GLU A C 1
ATOM 732 O O . GLU A 1 91 ? -1.996 1.512 17.523 1.00 97.00 91 GLU A O 1
ATOM 737 N N . LEU A 1 92 ? -3.344 0.161 18.684 1.00 97.31 92 LEU A N 1
ATOM 738 C CA . LEU A 1 92 ? -2.725 -1.056 18.163 1.00 97.31 92 LEU A CA 1
ATOM 739 C C . LEU A 1 92 ? -3.027 -1.257 16.671 1.00 97.31 92 LEU A C 1
ATOM 741 O O . LEU A 1 92 ? -2.179 -1.781 15.949 1.00 97.31 92 LEU A O 1
ATOM 745 N N . LYS A 1 93 ? -4.191 -0.800 16.183 1.00 96.62 93 LYS A N 1
ATOM 746 C CA . LYS A 1 93 ? -4.516 -0.805 14.744 1.00 96.62 93 LYS A CA 1
ATOM 747 C C . LYS A 1 93 ? -3.557 0.069 13.945 1.00 96.62 93 LYS A C 1
ATOM 749 O O . LYS A 1 93 ? -3.010 -0.384 12.940 1.00 96.62 93 LYS A O 1
ATOM 754 N N . THR A 1 94 ? -3.336 1.307 14.386 1.00 97.06 94 THR A N 1
ATOM 755 C CA . THR A 1 94 ? -2.418 2.228 13.699 1.00 97.06 94 THR A CA 1
ATOM 756 C C . THR A 1 94 ? -0.970 1.770 13.825 1.00 97.06 94 THR A C 1
ATOM 758 O O . THR A 1 94 ? -0.221 1.863 12.853 1.00 97.06 94 THR A O 1
ATOM 761 N N . TYR A 1 95 ? -0.591 1.189 14.966 1.00 97.94 95 TYR A N 1
ATOM 762 C CA . TYR A 1 95 ? 0.724 0.584 15.148 1.00 97.94 95 TYR A CA 1
ATOM 763 C C . TYR A 1 95 ? 0.963 -0.580 14.175 1.00 97.94 95 TYR A C 1
ATOM 765 O O . TYR A 1 95 ? 1.981 -0.595 13.485 1.00 97.94 95 TYR A O 1
ATOM 773 N N . LEU A 1 96 ? 0.007 -1.508 14.043 1.00 97.25 96 LEU A N 1
ATOM 774 C CA . LEU A 1 96 ? 0.089 -2.630 13.100 1.00 97.25 96 LEU A CA 1
ATOM 775 C C . LEU A 1 96 ? 0.174 -2.148 11.643 1.00 97.25 96 LEU A C 1
ATOM 777 O O . LEU A 1 96 ? 1.014 -2.627 10.881 1.00 97.25 96 LEU A O 1
ATOM 781 N N . ALA A 1 97 ? -0.643 -1.164 11.259 1.00 97.31 97 ALA A N 1
ATOM 782 C CA . ALA A 1 97 ? -0.562 -0.552 9.932 1.00 97.31 97 ALA A CA 1
ATOM 783 C C . ALA A 1 97 ? 0.817 0.087 9.683 1.00 97.31 97 ALA A C 1
ATOM 785 O O . ALA A 1 97 ? 1.417 -0.111 8.624 1.00 97.31 97 ALA A O 1
ATOM 786 N N . GLY A 1 98 ? 1.359 0.791 10.681 1.00 97.31 98 GLY A N 1
ATOM 787 C CA . GLY A 1 98 ? 2.694 1.383 10.632 1.00 97.31 98 GLY A CA 1
ATOM 788 C C . GLY A 1 98 ? 3.808 0.343 10.506 1.00 97.31 98 GLY A C 1
ATOM 789 O O . GLY A 1 98 ? 4.776 0.568 9.782 1.00 97.31 98 GLY A O 1
ATOM 790 N N . GLN A 1 99 ? 3.667 -0.822 11.144 1.00 97.38 99 GLN A N 1
ATOM 791 C CA . GLN A 1 99 ? 4.614 -1.929 10.991 1.00 97.38 99 GLN A CA 1
ATOM 792 C C . GLN A 1 99 ? 4.634 -2.470 9.558 1.00 97.38 99 GLN A C 1
ATOM 794 O O . GLN A 1 99 ? 5.717 -2.652 8.998 1.00 97.38 99 GLN A O 1
ATOM 799 N N . VAL A 1 100 ? 3.462 -2.675 8.948 1.00 97.00 100 VAL A N 1
ATOM 800 C CA . VAL A 1 100 ? 3.358 -3.107 7.544 1.00 97.00 100 VAL A CA 1
ATOM 801 C C . VAL A 1 100 ? 3.975 -2.061 6.615 1.00 97.00 100 VAL A C 1
ATOM 803 O O . VAL A 1 100 ? 4.800 -2.407 5.770 1.00 97.00 100 VAL A O 1
ATOM 806 N N . ALA A 1 101 ? 3.643 -0.782 6.810 1.00 97.12 101 ALA A N 1
ATOM 807 C CA . ALA A 1 101 ? 4.192 0.314 6.015 1.00 97.12 101 ALA A CA 1
ATOM 808 C C . ALA A 1 101 ? 5.723 0.404 6.137 1.00 97.12 101 ALA A C 1
ATOM 810 O O . ALA A 1 101 ? 6.424 0.450 5.129 1.00 97.12 101 ALA A O 1
ATOM 811 N N . ARG A 1 102 ? 6.261 0.346 7.363 1.00 97.75 102 ARG A N 1
ATOM 812 C CA . ARG A 1 102 ? 7.709 0.381 7.612 1.00 97.75 102 ARG A CA 1
ATOM 813 C C . ARG A 1 102 ? 8.426 -0.787 6.939 1.00 97.75 102 ARG A C 1
ATOM 815 O O . ARG A 1 102 ? 9.483 -0.580 6.350 1.00 97.75 102 ARG A O 1
ATOM 822 N N . ALA A 1 103 ? 7.872 -1.997 7.024 1.00 96.88 103 ALA A N 1
ATOM 823 C CA . ALA A 1 103 ? 8.440 -3.160 6.351 1.00 96.88 103 ALA A CA 1
ATOM 824 C C . ALA A 1 103 ? 8.462 -2.961 4.827 1.00 96.88 103 ALA A C 1
ATOM 826 O O . ALA A 1 103 ? 9.509 -3.149 4.211 1.00 96.88 103 ALA A O 1
ATOM 827 N N . ALA A 1 104 ? 7.355 -2.500 4.237 1.00 95.69 104 ALA A N 1
ATOM 828 C CA . ALA A 1 104 ? 7.281 -2.210 2.806 1.00 95.69 104 ALA A CA 1
ATOM 829 C C . ALA A 1 104 ? 8.341 -1.180 2.368 1.00 95.69 104 ALA A C 1
ATOM 831 O O . ALA A 1 104 ? 9.056 -1.406 1.394 1.00 95.69 104 ALA A O 1
ATOM 832 N N . SER A 1 105 ? 8.524 -0.099 3.133 1.00 94.44 105 SER A N 1
ATOM 833 C CA . SER A 1 105 ? 9.527 0.929 2.828 1.00 94.44 105 SER A CA 1
ATOM 834 C C . SER A 1 105 ? 10.971 0.435 2.962 1.00 94.44 105 SER A C 1
ATOM 836 O O . SER A 1 105 ? 11.807 0.785 2.134 1.00 94.44 105 SER A O 1
ATOM 838 N N . ILE A 1 106 ? 11.281 -0.372 3.986 1.00 94.94 106 ILE A N 1
ATOM 839 C CA . ILE A 1 106 ? 12.637 -0.912 4.201 1.00 94.94 106 ILE A CA 1
ATOM 840 C C . ILE A 1 106 ? 13.052 -1.835 3.052 1.00 94.94 106 ILE A C 1
ATOM 842 O O . ILE A 1 106 ? 14.212 -1.819 2.643 1.00 94.94 106 ILE A O 1
ATOM 846 N N . TYR A 1 107 ? 12.117 -2.633 2.537 1.00 93.00 107 TYR A N 1
ATOM 847 C CA . TYR A 1 107 ? 12.392 -3.612 1.485 1.00 93.00 107 TYR A CA 1
ATOM 848 C C . TYR A 1 107 ? 12.151 -3.087 0.066 1.00 93.00 107 TYR A C 1
ATOM 850 O O . TYR A 1 107 ? 12.219 -3.876 -0.874 1.00 93.00 107 TYR A O 1
ATOM 858 N N . CYS A 1 108 ? 11.918 -1.779 -0.099 1.00 89.31 108 CYS A N 1
ATOM 859 C CA . CYS A 1 108 ? 11.644 -1.155 -1.397 1.00 89.31 108 CYS A CA 1
ATOM 860 C C . CYS A 1 108 ? 10.533 -1.886 -2.168 1.00 89.31 108 CYS A C 1
ATOM 862 O O . CYS A 1 108 ? 10.697 -2.198 -3.352 1.00 89.31 108 CYS A O 1
ATOM 864 N N . VAL A 1 109 ? 9.446 -2.204 -1.458 1.00 88.94 109 VAL A N 1
ATOM 865 C CA . VAL A 1 109 ? 8.231 -2.768 -2.054 1.00 88.94 109 VAL A CA 1
ATOM 866 C C . VAL A 1 109 ? 7.547 -1.730 -2.928 1.00 88.94 109 VAL A C 1
ATOM 868 O O . VAL A 1 109 ? 7.428 -0.570 -2.478 1.00 88.94 109 VAL A O 1
#

Foldseek 3Di:
DDDDDDPDDPVVVVVVVVVVVVVVVVVVVVVVVVVVVVVVVPPDDDDDDDDDDDPPPPPPPDDDDPPPPPPPDADDDDDDPCVLVPDPDPVVSVVVVVVVVVVCVVVVD

Secondary structure (DSSP, 8-state):
-PPP-----HHHHHHHHHHHHHHHHHHHHHHHHHHHHHHHHS----------S--------SS--------SS-------GGGGGG-SSHHHHHHHHHHHHHHHHHTT-